Protein AF-A0A918XHN4-F1 (afdb_monomer)

Structure (mmCIF, N/CA/C/O backbone):
data_AF-A0A918XHN4-F1
#
_entry.id   AF-A0A918XHN4-F1
#
loop_
_atom_site.group_PDB
_atom_site.id
_atom_site.type_symbol
_atom_site.label_atom_id
_atom_site.label_alt_id
_atom_site.label_comp_id
_atom_site.label_asym_id
_atom_site.label_entity_id
_atom_site.label_seq_id
_atom_site.pdbx_PDB_ins_code
_atom_site.Cartn_x
_atom_site.Cartn_y
_atom_site.Cartn_z
_atom_site.occupancy
_atom_site.B_iso_or_equiv
_atom_site.auth_seq_id
_atom_site.auth_comp_id
_atom_site.auth_asym_id
_atom_site.auth_atom_id
_atom_site.pdbx_PDB_model_num
ATOM 1 N N . MET A 1 1 ? -6.953 -4.573 -15.267 1.00 92.38 1 MET A N 1
ATOM 2 C CA . MET A 1 1 ? -7.911 -4.971 -14.208 1.00 92.38 1 MET A CA 1
ATOM 3 C C . MET A 1 1 ? -8.638 -3.731 -13.716 1.00 92.38 1 MET A C 1
ATOM 5 O O . MET A 1 1 ? -8.139 -2.637 -13.947 1.00 92.38 1 MET A O 1
ATOM 9 N N . HIS A 1 2 ? -9.803 -3.869 -13.094 1.00 93.25 2 HIS A N 1
ATOM 10 C CA . HIS A 1 2 ? -10.572 -2.726 -12.603 1.00 93.25 2 HIS A CA 1
ATOM 11 C C . HIS A 1 2 ? -11.414 -3.112 -11.390 1.00 93.25 2 HIS A C 1
ATOM 13 O O . HIS A 1 2 ? -11.600 -4.299 -11.128 1.00 93.25 2 HIS A O 1
ATOM 19 N N . GLY A 1 3 ? -11.932 -2.118 -10.676 1.00 91.62 3 GLY A N 1
ATOM 20 C CA . GLY A 1 3 ? -12.877 -2.337 -9.586 1.00 91.62 3 GLY A CA 1
ATOM 21 C C . GLY A 1 3 ? -12.981 -1.156 -8.634 1.00 91.62 3 GLY A C 1
ATOM 22 O O . GLY A 1 3 ? -12.176 -0.224 -8.675 1.00 91.62 3 GLY A O 1
ATOM 23 N N . TRP A 1 4 ? -13.993 -1.215 -7.776 1.00 91.62 4 TRP A N 1
ATOM 24 C CA . TRP A 1 4 ? -14.204 -0.245 -6.709 1.00 91.62 4 TRP A CA 1
ATOM 25 C C . TRP A 1 4 ? -13.273 -0.512 -5.516 1.00 91.62 4 TRP A C 1
ATOM 27 O O . TRP A 1 4 ? -13.024 -1.669 -5.175 1.00 91.62 4 TRP A O 1
ATOM 37 N N . ARG A 1 5 ? -12.769 0.552 -4.880 1.00 89.25 5 ARG A N 1
ATOM 38 C CA . ARG A 1 5 ? -12.047 0.516 -3.598 1.00 89.25 5 ARG A CA 1
ATOM 39 C C . ARG A 1 5 ? -12.548 1.632 -2.700 1.00 89.25 5 ARG A C 1
ATOM 41 O O . ARG A 1 5 ? -12.676 2.764 -3.156 1.00 89.25 5 ARG A O 1
ATOM 48 N N . ASP A 1 6 ? -12.728 1.335 -1.421 1.00 86.50 6 ASP A N 1
ATOM 49 C CA . ASP A 1 6 ? -13.222 2.297 -0.427 1.00 86.50 6 ASP A CA 1
ATOM 50 C C . ASP A 1 6 ? -12.133 3.247 0.098 1.00 86.50 6 ASP A C 1
ATOM 52 O O . ASP A 1 6 ? -12.327 3.934 1.099 1.00 86.50 6 ASP A O 1
ATOM 56 N N . ASN A 1 7 ? -10.978 3.311 -0.578 1.00 87.31 7 ASN A N 1
ATOM 57 C CA . ASN A 1 7 ? -9.909 4.226 -0.206 1.00 87.31 7 ASN A CA 1
ATOM 58 C C . ASN A 1 7 ? -10.414 5.673 -0.271 1.00 87.31 7 ASN A C 1
ATOM 60 O O . ASN A 1 7 ? -10.935 6.110 -1.303 1.00 87.31 7 ASN A O 1
ATOM 64 N N . ARG A 1 8 ? -10.251 6.408 0.834 1.00 77.00 8 ARG A N 1
ATOM 65 C CA . ARG A 1 8 ? -10.858 7.731 1.000 1.00 77.00 8 ARG A CA 1
ATOM 66 C C . ARG A 1 8 ? -10.272 8.739 0.010 1.00 77.00 8 ARG A C 1
ATOM 68 O O . ARG A 1 8 ? -9.064 8.789 -0.210 1.00 77.00 8 ARG A O 1
ATOM 75 N N . CYS A 1 9 ? -11.121 9.584 -0.573 1.00 74.19 9 CYS A N 1
ATOM 76 C CA . CYS A 1 9 ? -10.665 10.715 -1.382 1.00 74.19 9 CYS A CA 1
ATOM 77 C C . CYS A 1 9 ? -10.015 11.790 -0.502 1.00 74.19 9 CYS A C 1
ATOM 79 O O . CYS A 1 9 ? -10.630 12.253 0.454 1.00 74.19 9 CYS A O 1
ATOM 81 N N . GLY A 1 10 ? -8.819 12.255 -0.880 1.00 68.88 10 GLY A N 1
ATOM 82 C CA . GLY A 1 10 ? -8.181 13.423 -0.258 1.00 68.88 10 GLY A CA 1
ATOM 83 C C . GLY A 1 10 ? -8.914 14.748 -0.525 1.00 68.88 10 GLY A C 1
ATOM 84 O O . GLY A 1 10 ? -8.565 15.779 0.040 1.00 68.88 10 GLY A O 1
ATOM 85 N N . ARG A 1 11 ? -9.947 14.749 -1.383 1.00 68.44 11 ARG A N 1
ATOM 86 C CA . ARG A 1 11 ? -10.824 15.908 -1.591 1.00 68.44 11 ARG A CA 1
ATOM 87 C C . ARG A 1 11 ? -11.943 15.914 -0.560 1.00 68.44 11 ARG A C 1
ATOM 89 O O . ARG A 1 11 ? -12.637 14.912 -0.397 1.00 68.44 11 ARG A O 1
ATOM 96 N N . SER A 1 12 ? -12.202 17.082 0.023 1.00 67.69 12 SER A N 1
ATOM 97 C CA . SER A 1 12 ? -13.380 17.303 0.860 1.00 67.69 12 SER A CA 1
ATOM 98 C C . SER A 1 12 ? -14.650 16.942 0.091 1.00 67.69 12 SER A C 1
ATOM 100 O O . SER A 1 12 ? -14.966 17.532 -0.948 1.00 67.69 12 SER A O 1
ATOM 102 N N . LEU A 1 13 ? -15.387 15.955 0.597 1.00 67.31 13 LEU A N 1
ATOM 103 C CA . LEU A 1 13 ? -16.694 15.614 0.055 1.00 67.31 13 LEU A CA 1
ATOM 104 C C . LEU A 1 1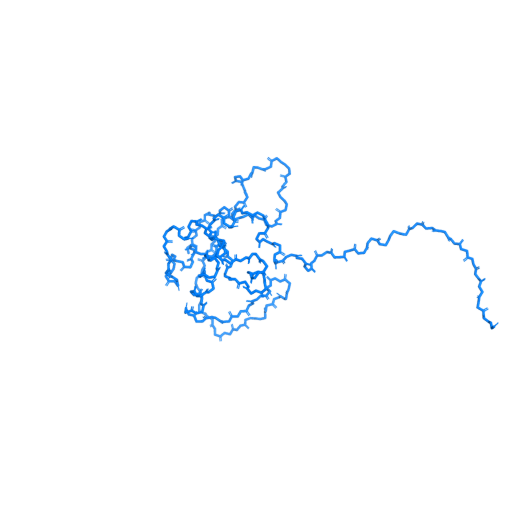3 ? -17.670 16.759 0.345 1.00 67.31 13 LEU A C 1
ATOM 106 O O . LEU A 1 13 ? -17.620 17.393 1.400 1.00 67.31 13 LEU A O 1
ATOM 110 N N . LYS A 1 14 ? -18.573 17.036 -0.602 1.00 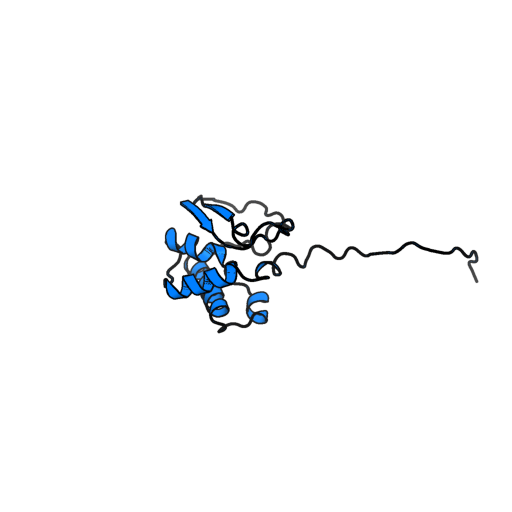67.31 14 LYS A N 1
ATOM 111 C CA . LYS A 1 14 ? -19.636 18.023 -0.375 1.00 67.31 14 LYS A CA 1
ATOM 112 C C . LYS A 1 14 ? -20.491 17.585 0.826 1.00 67.31 14 LYS A C 1
ATOM 114 O O . LYS A 1 14 ? -20.789 16.390 0.924 1.00 67.31 14 LYS A O 1
ATOM 119 N N . PRO A 1 15 ? -20.943 18.524 1.678 1.00 63.28 15 PRO A N 1
ATOM 120 C CA . PRO A 1 15 ? -21.863 18.213 2.766 1.00 63.28 15 PRO A CA 1
ATOM 121 C C . PRO A 1 15 ? -23.075 17.424 2.255 1.00 63.28 15 PRO A C 1
ATOM 123 O O . PRO A 1 15 ? -23.648 17.772 1.222 1.00 63.28 15 PRO A O 1
ATOM 126 N N . GLY A 1 16 ? -23.443 16.346 2.952 1.00 66.19 16 GLY A N 1
ATOM 127 C CA . GLY A 1 16 ? -24.576 15.489 2.584 1.00 66.19 16 GLY A CA 1
ATOM 128 C C . GLY A 1 16 ? -24.265 14.348 1.607 1.00 66.19 16 GLY A C 1
ATOM 129 O O . GLY A 1 16 ? -25.165 13.571 1.301 1.00 66.19 16 GLY A O 1
ATOM 130 N N . ARG A 1 17 ? -23.018 14.187 1.135 1.00 60.91 17 ARG A N 1
ATOM 131 C CA . ARG A 1 17 ? -22.588 12.920 0.518 1.00 60.91 17 ARG A CA 1
ATOM 132 C C . ARG A 1 17 ? -22.126 11.933 1.590 1.00 60.91 17 ARG A C 1
ATOM 134 O O . ARG A 1 17 ? -21.314 12.288 2.439 1.00 60.91 17 ARG A O 1
ATOM 141 N N . ALA A 1 18 ? -22.640 10.705 1.536 1.00 57.50 18 ALA A N 1
ATOM 142 C CA . ALA A 1 18 ? -22.299 9.642 2.477 1.00 57.50 18 ALA A CA 1
ATOM 143 C C . ALA A 1 18 ? -20.840 9.175 2.325 1.00 57.50 18 ALA A C 1
ATOM 145 O O . ALA A 1 18 ? -20.278 9.215 1.225 1.00 57.50 18 ALA A O 1
ATOM 146 N N . ALA A 1 19 ? -20.275 8.643 3.415 1.00 55.66 19 ALA A N 1
ATOM 147 C CA . ALA A 1 19 ? -18.992 7.931 3.424 1.00 55.66 19 ALA A CA 1
ATOM 148 C C . ALA A 1 19 ? -18.968 6.749 2.430 1.00 55.66 19 ALA A C 1
ATOM 150 O O . ALA A 1 19 ? -17.923 6.411 1.895 1.00 55.66 19 ALA A O 1
ATOM 151 N N . GLU A 1 20 ? -20.136 6.203 2.092 1.00 50.44 20 GLU A N 1
ATOM 152 C CA . GLU A 1 20 ? -20.348 5.173 1.063 1.00 50.44 20 GLU A CA 1
ATOM 153 C C . GLU A 1 20 ? -19.940 5.629 -0.355 1.00 50.44 20 GLU A C 1
ATOM 155 O O . GLU A 1 20 ? -19.718 4.813 -1.241 1.00 50.44 20 GLU A O 1
ATOM 160 N N . THR A 1 21 ? -19.803 6.943 -0.580 1.00 60.06 21 THR A N 1
ATOM 161 C CA . THR A 1 21 ? -19.279 7.522 -1.833 1.00 60.06 21 THR A CA 1
ATOM 162 C C . THR A 1 21 ? -17.814 7.956 -1.739 1.00 60.06 21 THR A C 1
ATOM 164 O O . THR A 1 21 ? -17.313 8.599 -2.659 1.00 60.06 21 THR A O 1
ATOM 167 N N . ALA A 1 22 ? -17.125 7.640 -0.637 1.00 72.25 22 ALA A N 1
ATOM 168 C CA . ALA A 1 22 ? -15.760 8.099 -0.376 1.00 72.25 22 ALA A CA 1
ATOM 169 C C . ALA A 1 22 ? -14.672 7.303 -1.116 1.00 72.25 22 ALA A C 1
ATOM 171 O O . ALA A 1 22 ? -13.513 7.714 -1.066 1.00 72.25 22 ALA A O 1
ATOM 172 N N . GLY A 1 23 ? -15.046 6.211 -1.790 1.00 81.69 23 GLY A N 1
ATOM 173 C CA . GLY A 1 23 ? -14.163 5.365 -2.590 1.00 81.69 23 GLY A CA 1
ATOM 174 C C . GLY A 1 23 ? -13.960 5.823 -4.037 1.00 81.69 23 GLY A C 1
ATOM 175 O O . GLY A 1 23 ? -14.429 6.878 -4.471 1.00 81.69 23 GLY A O 1
ATOM 176 N N . HIS A 1 24 ? -13.254 4.994 -4.806 1.00 86.44 24 HIS A N 1
ATOM 177 C CA . HIS A 1 24 ? -12.933 5.243 -6.208 1.00 86.44 24 HIS A CA 1
ATOM 178 C C . HIS A 1 24 ? -13.108 3.990 -7.061 1.00 86.44 24 HIS A C 1
ATOM 180 O O . HIS A 1 24 ? -12.790 2.873 -6.648 1.00 86.44 24 HIS A O 1
ATOM 186 N N . TRP A 1 25 ? -13.535 4.194 -8.307 1.00 90.50 25 TRP A N 1
ATOM 187 C CA . TRP A 1 25 ? -13.392 3.184 -9.347 1.00 90.50 25 TRP A CA 1
ATOM 188 C C . TRP A 1 25 ? -11.998 3.275 -9.965 1.00 90.50 25 TRP A C 1
ATOM 190 O O . TRP A 1 25 ? -11.631 4.302 -10.539 1.00 90.50 25 TRP A O 1
ATOM 200 N N . TRP A 1 26 ? -11.238 2.189 -9.890 1.00 92.06 26 TRP A N 1
ATOM 201 C CA . TRP A 1 26 ? -9.889 2.103 -10.432 1.00 92.06 26 TRP A CA 1
ATOM 202 C C . TRP A 1 26 ? -9.869 1.321 -11.740 1.00 92.06 26 TRP A C 1
ATOM 204 O O . TRP A 1 26 ? -10.502 0.274 -11.864 1.00 92.06 26 TRP A O 1
ATOM 214 N N . ASN A 1 27 ? -9.070 1.798 -12.694 1.00 94.25 27 ASN A N 1
ATOM 215 C CA . ASN A 1 27 ? -8.624 1.019 -13.845 1.00 94.25 27 ASN A CA 1
ATOM 216 C C . ASN A 1 27 ? -7.100 0.896 -13.767 1.00 94.25 27 ASN A C 1
ATOM 218 O O . ASN A 1 27 ? -6.391 1.896 -13.843 1.00 94.25 27 ASN A O 1
ATOM 222 N N . VAL A 1 28 ? -6.603 -0.327 -13.608 1.00 92.38 28 VAL A N 1
A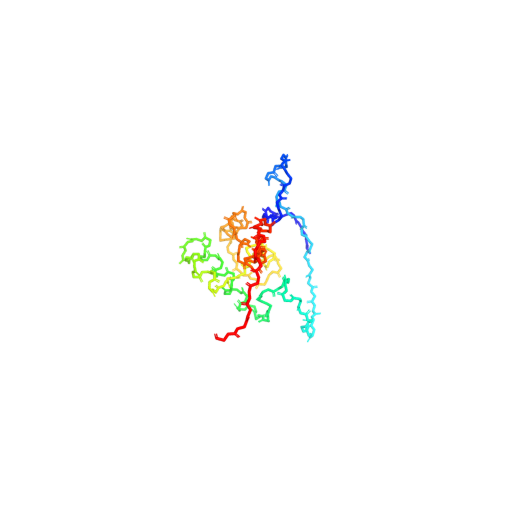TOM 223 C CA . VAL A 1 28 ? -5.179 -0.630 -13.446 1.00 92.38 28 VAL A CA 1
ATOM 224 C C . VAL A 1 28 ? -4.666 -1.338 -14.696 1.00 92.38 28 VAL A C 1
ATOM 226 O O . VAL A 1 28 ? -5.202 -2.371 -15.123 1.00 92.38 28 VAL A O 1
ATOM 229 N N . TYR A 1 29 ? -3.599 -0.782 -15.264 1.00 92.00 29 TYR A N 1
ATOM 230 C CA . TYR A 1 29 ? -2.963 -1.239 -16.494 1.00 92.00 29 TYR A CA 1
ATOM 231 C C . TYR A 1 29 ? -1.516 -1.639 -16.221 1.00 92.00 29 TYR A C 1
ATOM 233 O O . TYR A 1 29 ? -0.828 -1.006 -15.424 1.00 92.00 29 TYR A O 1
ATOM 241 N N . ARG A 1 30 ? -1.038 -2.671 -16.920 1.00 89.38 30 ARG A N 1
ATOM 242 C CA . ARG A 1 30 ? 0.377 -3.048 -16.931 1.00 89.38 30 ARG A CA 1
ATOM 243 C C . ARG A 1 30 ? 1.017 -2.511 -18.203 1.00 89.38 30 ARG A C 1
ATOM 245 O O . ARG A 1 30 ? 0.482 -2.713 -19.290 1.00 89.38 30 ARG A O 1
ATOM 252 N N . LYS A 1 31 ? 2.169 -1.861 -18.065 1.00 89.56 31 LYS A N 1
ATOM 253 C CA . LYS A 1 31 ? 2.950 -1.324 -19.180 1.00 89.56 31 LYS A CA 1
ATOM 254 C C . LYS A 1 31 ? 4.424 -1.658 -18.972 1.00 89.56 31 LYS A C 1
ATOM 256 O O . LYS A 1 31 ? 4.921 -1.554 -17.856 1.00 89.56 31 LYS A O 1
ATOM 261 N N . THR A 1 32 ? 5.108 -2.035 -20.044 1.00 89.19 32 THR A N 1
ATOM 262 C CA . THR A 1 32 ? 6.573 -2.114 -20.073 1.00 89.19 32 THR A CA 1
ATOM 263 C C . THR A 1 32 ? 7.106 -0.766 -20.542 1.00 89.19 32 THR A C 1
ATOM 265 O O . THR A 1 32 ? 6.621 -0.231 -21.540 1.00 89.19 32 THR A O 1
ATOM 268 N N . VAL A 1 33 ? 8.060 -0.195 -19.809 1.00 87.75 33 VAL A N 1
ATOM 269 C CA . VAL A 1 33 ? 8.698 1.084 -20.148 1.00 87.75 33 VAL A CA 1
ATOM 270 C C . VAL A 1 33 ? 10.211 0.939 -20.043 1.00 87.75 33 VAL A C 1
ATOM 272 O O . VAL A 1 33 ? 10.701 0.204 -19.191 1.00 87.75 33 VAL A O 1
ATOM 275 N N . GLU A 1 34 ? 10.934 1.630 -20.918 1.00 81.12 34 GLU A N 1
ATOM 276 C CA . GLU A 1 34 ? 12.401 1.561 -21.001 1.00 81.12 34 GLU A CA 1
ATOM 277 C C . GLU A 1 34 ? 13.092 2.728 -20.274 1.00 81.12 34 GLU A C 1
ATOM 279 O O . GLU A 1 34 ? 14.294 2.685 -20.033 1.00 81.12 34 GLU A O 1
ATOM 284 N N . TRP A 1 35 ? 12.342 3.771 -19.895 1.00 74.25 35 TRP A N 1
ATOM 285 C CA . TRP A 1 35 ? 12.878 4.996 -19.299 1.00 74.25 35 TRP A CA 1
ATOM 286 C C . TRP A 1 35 ? 11.884 5.644 -18.323 1.00 74.25 35 TRP A C 1
ATOM 288 O O . TRP A 1 35 ? 10.670 5.471 -18.462 1.00 74.25 35 TRP A O 1
ATOM 298 N N . TYR A 1 36 ? 12.400 6.394 -17.341 1.00 67.00 36 TYR A N 1
ATOM 299 C CA . TYR A 1 36 ? 11.585 7.179 -16.409 1.00 67.00 36 TYR A CA 1
ATOM 300 C C . TYR A 1 36 ? 11.183 8.492 -17.068 1.00 67.00 36 TYR A C 1
ATOM 302 O O . TYR A 1 36 ? 12.045 9.325 -17.310 1.00 67.00 36 TYR A O 1
ATOM 310 N N . GLY A 1 37 ? 9.890 8.699 -17.322 1.00 65.62 37 GLY A N 1
ATOM 311 C CA . GLY A 1 37 ? 9.380 10.039 -17.624 1.00 65.62 37 GLY A CA 1
ATOM 312 C C . GLY A 1 37 ? 9.799 11.051 -16.552 1.00 65.62 37 GLY A C 1
ATOM 313 O O . GLY A 1 37 ? 10.011 10.674 -15.400 1.00 65.62 37 GLY A O 1
ATOM 314 N N . GLN A 1 38 ? 9.888 12.337 -16.899 1.00 71.62 38 GLN A N 1
ATOM 315 C CA . GLN A 1 38 ? 9.937 13.386 -15.877 1.00 71.62 38 GLN A CA 1
ATOM 316 C C . GLN A 1 38 ? 8.668 13.293 -15.019 1.00 71.62 38 GLN A C 1
ATOM 318 O O . GLN A 1 38 ? 7.560 13.300 -15.555 1.00 71.62 38 GLN A O 1
ATOM 323 N N . THR A 1 39 ? 8.827 13.170 -13.703 1.00 74.94 39 THR A N 1
ATOM 324 C CA . THR A 1 39 ? 7.718 13.286 -12.751 1.00 74.94 39 THR A CA 1
ATOM 325 C C . THR A 1 39 ? 7.510 14.752 -12.409 1.00 74.94 39 THR A C 1
ATOM 327 O O . THR A 1 39 ? 8.486 15.463 -12.174 1.00 74.94 39 THR A O 1
ATOM 330 N N . ALA A 1 40 ? 6.259 15.205 -12.347 1.00 74.88 40 ALA A N 1
ATOM 331 C CA . ALA A 1 40 ? 5.954 16.487 -11.730 1.00 74.88 40 ALA A CA 1
ATOM 332 C C . ALA A 1 40 ? 6.214 16.372 -10.219 1.00 74.88 40 ALA A C 1
ATOM 334 O O . ALA A 1 40 ? 5.679 15.477 -9.560 1.00 74.88 40 ALA A O 1
ATOM 335 N N . GLU A 1 41 ? 7.073 17.242 -9.682 1.00 69.00 41 GLU A N 1
ATOM 336 C CA . GLU A 1 41 ? 7.499 17.213 -8.27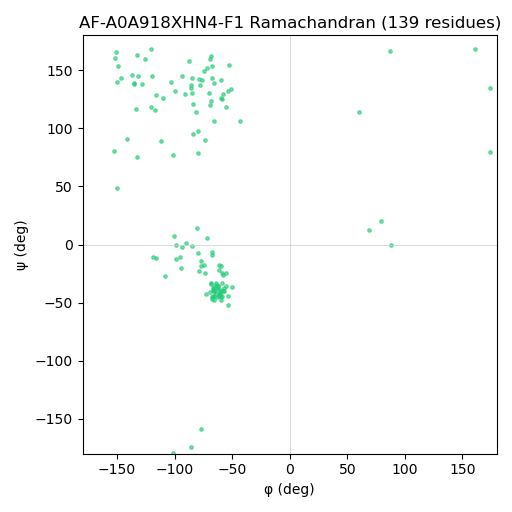0 1.00 69.00 41 GLU A CA 1
ATOM 337 C C . GLU A 1 41 ? 6.323 17.339 -7.298 1.00 69.00 41 GLU A C 1
ATOM 339 O O . GLU A 1 41 ? 6.390 16.879 -6.161 1.00 69.00 41 GLU A O 1
ATOM 344 N N . ASP A 1 42 ? 5.226 17.941 -7.749 1.00 72.00 42 ASP A N 1
ATOM 345 C CA . ASP A 1 42 ? 4.045 18.175 -6.943 1.00 72.00 42 ASP A CA 1
ATOM 346 C C . ASP A 1 42 ? 2.969 17.088 -7.056 1.00 72.00 42 ASP A C 1
ATOM 348 O O . ASP A 1 42 ? 1.958 17.156 -6.353 1.00 72.00 42 ASP A O 1
ATOM 352 N N . GLU A 1 43 ? 3.202 16.085 -7.902 1.00 68.38 43 GLU A N 1
ATOM 353 C CA . GLU A 1 43 ? 2.343 14.911 -8.055 1.00 68.38 43 GLU A CA 1
ATOM 354 C C . GLU A 1 43 ? 2.983 13.641 -7.481 1.00 68.38 43 GLU A C 1
ATOM 356 O O . GLU A 1 43 ? 2.267 12.728 -7.067 1.00 68.38 43 GLU A O 1
ATOM 361 N N . VAL A 1 44 ? 4.320 13.556 -7.439 1.00 73.38 44 VAL A N 1
ATOM 362 C CA . VAL A 1 44 ? 5.030 12.338 -7.023 1.00 73.38 44 VAL A CA 1
ATOM 363 C C . VAL A 1 44 ? 6.140 12.652 -6.025 1.00 73.38 44 VAL A C 1
ATOM 365 O O . VAL A 1 44 ? 7.136 13.281 -6.362 1.00 73.38 44 VAL A O 1
ATOM 368 N N . THR A 1 45 ? 6.018 12.130 -4.805 1.00 73.94 45 THR A N 1
ATOM 369 C CA . THR A 1 45 ? 6.969 12.395 -3.710 1.00 73.94 45 THR A CA 1
ATOM 370 C C . THR A 1 45 ? 8.080 11.351 -3.568 1.00 73.94 45 THR A C 1
ATOM 372 O O . THR A 1 45 ? 9.103 11.633 -2.952 1.00 73.94 45 THR A O 1
ATOM 375 N N . ASN A 1 46 ? 7.916 10.132 -4.101 1.00 80.56 46 ASN A N 1
ATOM 376 C CA . ASN A 1 46 ? 8.883 9.044 -3.892 1.00 80.56 46 ASN A CA 1
ATOM 377 C C . ASN A 1 46 ? 8.955 8.051 -5.068 1.00 80.56 46 ASN A C 1
ATOM 379 O O . ASN A 1 46 ? 8.866 6.829 -4.901 1.00 80.56 46 ASN A O 1
ATOM 383 N N . ALA A 1 47 ? 9.080 8.593 -6.279 1.00 83.62 47 ALA A N 1
ATOM 384 C CA . ALA A 1 47 ? 9.214 7.819 -7.507 1.00 83.62 47 ALA A CA 1
ATOM 385 C C . ALA A 1 47 ? 10.572 7.098 -7.551 1.00 83.62 47 ALA A C 1
ATOM 387 O O . ALA A 1 47 ? 11.626 7.733 -7.528 1.00 83.62 47 ALA A O 1
ATOM 388 N N . ARG A 1 48 ? 10.564 5.764 -7.629 1.00 86.56 48 ARG A N 1
ATOM 389 C CA . ARG A 1 48 ? 11.785 4.960 -7.777 1.00 86.56 48 ARG A CA 1
ATOM 390 C C . ARG A 1 48 ? 11.521 3.646 -8.496 1.00 86.56 48 ARG A C 1
ATOM 392 O O . ARG A 1 48 ? 10.390 3.166 -8.543 1.00 86.56 48 ARG A O 1
ATOM 399 N N . TRP A 1 49 ? 12.580 3.049 -9.032 1.00 88.31 49 TRP A N 1
ATOM 400 C CA . TRP A 1 49 ? 12.552 1.660 -9.477 1.00 88.31 49 TRP A CA 1
ATOM 401 C C . TRP A 1 49 ? 12.658 0.722 -8.278 1.00 88.31 49 TRP A C 1
ATOM 403 O O . TRP A 1 49 ? 13.473 0.940 -7.383 1.00 88.31 49 TRP A O 1
ATOM 413 N N . CYS A 1 50 ? 11.855 -0.339 -8.284 1.00 91.44 50 CYS A N 1
ATOM 414 C CA . CYS A 1 50 ? 11.924 -1.401 -7.290 1.00 91.44 50 CYS A CA 1
ATOM 415 C C . CYS A 1 50 ? 12.013 -2.755 -7.986 1.00 91.44 50 CYS A C 1
ATOM 417 O O . CYS A 1 50 ? 11.297 -3.025 -8.953 1.00 91.44 50 CYS A O 1
ATOM 419 N N . THR A 1 51 ? 12.868 -3.627 -7.464 1.00 93.62 51 THR A N 1
ATOM 420 C CA . THR A 1 51 ? 12.783 -5.057 -7.756 1.00 93.62 51 THR A CA 1
ATOM 421 C C . THR A 1 51 ? 11.518 -5.641 -7.113 1.00 93.62 51 THR A C 1
ATOM 423 O O . THR A 1 51 ? 10.967 -5.044 -6.183 1.00 93.62 51 THR A O 1
ATOM 426 N N . PRO A 1 52 ? 11.057 -6.830 -7.539 1.00 93.94 52 PRO A N 1
ATOM 427 C CA . PRO A 1 52 ? 9.941 -7.501 -6.873 1.00 93.94 52 PRO A CA 1
ATOM 428 C C . PRO A 1 52 ? 10.162 -7.718 -5.367 1.00 93.94 52 PRO A C 1
ATOM 430 O O . PRO A 1 52 ? 9.225 -7.579 -4.592 1.00 93.94 52 PRO A O 1
ATOM 433 N N . ALA A 1 53 ? 11.400 -7.997 -4.942 1.00 96.19 53 ALA A N 1
ATOM 434 C CA . ALA A 1 53 ? 11.735 -8.158 -3.526 1.00 96.19 53 ALA A CA 1
ATOM 435 C C . ALA A 1 53 ? 11.610 -6.835 -2.754 1.00 96.19 53 ALA A C 1
ATOM 437 O O . ALA A 1 53 ? 10.969 -6.792 -1.712 1.00 96.19 53 ALA A O 1
ATOM 438 N N . GLN A 1 54 ? 12.124 -5.735 -3.310 1.00 96.38 54 GLN A N 1
ATOM 439 C CA . GLN A 1 54 ? 11.965 -4.408 -2.703 1.00 96.38 54 GLN A CA 1
ATOM 440 C C . GLN A 1 54 ? 10.493 -3.986 -2.638 1.00 96.38 54 GLN A C 1
ATOM 442 O O . GLN A 1 54 ? 10.062 -3.370 -1.670 1.00 96.38 54 GLN A O 1
ATOM 447 N N . LEU A 1 55 ? 9.700 -4.324 -3.658 1.00 96.25 55 LEU A N 1
ATOM 448 C CA . LEU A 1 55 ? 8.265 -4.059 -3.643 1.00 96.25 55 LEU A CA 1
ATOM 449 C C . LEU A 1 55 ? 7.555 -4.853 -2.536 1.00 96.25 55 LEU A C 1
ATOM 451 O O . LEU A 1 55 ? 6.708 -4.297 -1.840 1.00 96.25 55 LEU A O 1
ATOM 455 N N . GLN A 1 56 ? 7.924 -6.122 -2.355 1.00 97.81 56 GLN A N 1
ATOM 456 C CA . GLN A 1 56 ? 7.429 -6.964 -1.269 1.00 97.81 56 GLN A CA 1
ATOM 457 C C . GLN A 1 56 ? 7.768 -6.362 0.107 1.00 97.81 56 GLN A C 1
ATOM 459 O O . GLN A 1 56 ? 6.865 -6.201 0.923 1.00 97.81 56 GLN A O 1
ATOM 464 N N . GLU A 1 57 ? 9.017 -5.942 0.336 1.00 97.62 57 GLU A N 1
ATOM 465 C CA . GLU A 1 57 ? 9.456 -5.304 1.592 1.00 97.62 57 GLU A CA 1
ATOM 466 C C . GLU A 1 57 ? 8.644 -4.040 1.921 1.00 97.62 57 GLU A C 1
ATOM 468 O O . GLU A 1 57 ? 8.268 -3.799 3.070 1.00 97.62 57 GLU A O 1
ATOM 473 N N . LEU A 1 58 ? 8.327 -3.224 0.912 1.00 97.00 58 LEU A N 1
ATOM 474 C CA . LEU A 1 58 ? 7.525 -2.019 1.120 1.00 97.00 58 LEU A CA 1
ATOM 475 C C . LEU A 1 58 ? 6.076 -2.332 1.492 1.00 97.00 58 LEU A C 1
ATOM 477 O O . LEU A 1 58 ? 5.472 -1.578 2.254 1.00 97.00 58 LEU A O 1
ATOM 481 N N . VAL A 1 59 ? 5.515 -3.424 0.972 1.00 97.06 59 VAL A N 1
ATOM 482 C CA . VAL A 1 59 ? 4.178 -3.880 1.365 1.00 97.06 59 VAL A CA 1
ATOM 483 C C . VAL A 1 59 ? 4.198 -4.478 2.767 1.00 97.06 59 VAL A C 1
ATOM 485 O O . VAL A 1 59 ? 3.323 -4.159 3.566 1.00 97.06 59 VAL A O 1
ATOM 488 N N . GLU A 1 60 ? 5.209 -5.278 3.105 1.00 97.94 60 GLU A N 1
ATOM 489 C CA . GLU A 1 60 ? 5.403 -5.818 4.459 1.00 97.94 60 GLU A CA 1
ATOM 490 C C . GLU A 1 60 ? 5.500 -4.709 5.501 1.00 97.94 60 GLU A C 1
ATOM 492 O O . GLU A 1 60 ? 4.904 -4.797 6.572 1.00 97.94 60 GLU A O 1
ATOM 497 N N . ARG A 1 61 ? 6.149 -3.602 5.150 1.00 97.69 61 ARG A N 1
ATOM 498 C CA . ARG A 1 61 ? 6.212 -2.429 6.012 1.00 97.69 61 ARG A CA 1
ATOM 499 C C . ARG A 1 61 ? 4.852 -1.757 6.232 1.00 97.69 61 ARG A C 1
ATOM 501 O O . ARG A 1 61 ? 4.559 -1.334 7.349 1.00 97.69 61 ARG A O 1
ATOM 508 N N . THR A 1 62 ? 4.019 -1.665 5.197 1.00 96.88 62 THR A N 1
ATOM 509 C CA . THR A 1 62 ? 2.632 -1.180 5.324 1.00 96.88 62 THR A CA 1
ATOM 510 C C . THR A 1 62 ? 1.788 -2.138 6.162 1.00 96.88 62 THR A C 1
ATOM 512 O O . THR A 1 62 ? 0.978 -1.699 6.974 1.00 96.88 62 THR A O 1
ATOM 515 N N . ILE A 1 63 ? 2.020 -3.446 6.039 1.00 97.56 63 ILE A N 1
ATOM 516 C CA . ILE A 1 63 ? 1.395 -4.466 6.889 1.00 97.56 63 ILE A CA 1
ATOM 517 C C . ILE A 1 63 ? 1.824 -4.270 8.353 1.00 97.56 63 ILE A C 1
ATOM 519 O O . ILE A 1 63 ? 0.981 -4.271 9.246 1.00 97.56 63 ILE A O 1
ATOM 523 N N . ASP A 1 64 ? 3.109 -4.044 8.627 1.00 97.94 64 ASP A N 1
ATOM 524 C CA . ASP A 1 64 ? 3.594 -3.786 9.987 1.00 97.94 64 ASP A CA 1
ATOM 525 C C . ASP A 1 64 ? 2.955 -2.548 10.618 1.00 97.94 64 ASP A C 1
ATOM 527 O O . ASP A 1 64 ? 2.615 -2.575 11.802 1.00 97.94 64 ASP A O 1
ATOM 531 N N . GLN A 1 65 ? 2.744 -1.483 9.844 1.00 96.38 65 GLN A N 1
ATOM 532 C CA . GLN A 1 65 ? 1.985 -0.323 10.308 1.00 96.38 65 GLN A CA 1
ATOM 533 C C . GLN A 1 65 ? 0.513 -0.681 10.561 1.00 96.38 65 GLN A C 1
ATOM 535 O O . GLN A 1 65 ? -0.021 -0.319 11.607 1.00 96.38 65 GLN A O 1
ATOM 540 N N . ALA A 1 66 ? -0.128 -1.438 9.663 1.00 95.69 66 ALA A N 1
ATOM 541 C CA . ALA A 1 66 ? -1.531 -1.852 9.795 1.00 95.69 66 ALA A CA 1
ATOM 542 C C . ALA A 1 66 ? -1.794 -2.655 11.073 1.00 95.69 66 ALA A C 1
ATOM 544 O O . ALA A 1 66 ? -2.857 -2.554 11.680 1.00 95.69 66 ALA A O 1
ATOM 545 N N . HIS A 1 67 ? -0.802 -3.431 11.501 1.00 96.12 67 HIS A N 1
ATOM 546 C CA . HIS A 1 67 ? -0.844 -4.204 12.740 1.00 96.12 67 HIS A CA 1
ATOM 547 C C . HIS A 1 67 ? -0.312 -3.447 13.964 1.00 96.12 67 HIS A C 1
ATOM 549 O O . HIS A 1 67 ? -0.219 -4.026 15.044 1.00 96.12 67 HIS A O 1
ATOM 555 N N . GLY A 1 68 ? 0.098 -2.184 13.817 1.00 95.12 68 GLY A N 1
ATOM 556 C CA . GLY A 1 68 ? 0.686 -1.389 14.898 1.00 95.12 68 GLY A CA 1
ATOM 557 C C . GLY A 1 68 ? 2.074 -1.859 15.356 1.00 95.12 68 GLY A C 1
ATOM 558 O O . GLY A 1 68 ? 2.561 -1.415 16.395 1.00 95.12 68 GLY A O 1
ATOM 559 N N . ARG A 1 69 ? 2.736 -2.743 14.596 1.00 97.50 69 ARG A N 1
ATOM 560 C CA . ARG A 1 69 ? 4.126 -3.178 14.841 1.00 97.50 69 ARG A CA 1
ATOM 561 C C . ARG A 1 69 ? 5.135 -2.092 14.480 1.00 97.50 69 ARG A C 1
ATOM 563 O O . ARG A 1 69 ? 6.240 -2.059 15.023 1.00 97.50 69 ARG A O 1
ATOM 570 N N . LEU A 1 70 ? 4.744 -1.190 13.587 1.00 95.94 70 LEU A N 1
ATOM 571 C CA . LEU A 1 70 ? 5.492 0.000 13.224 1.00 95.94 70 LEU A CA 1
ATOM 572 C C . LEU A 1 70 ? 4.694 1.243 13.617 1.00 95.94 70 LEU A C 1
ATOM 574 O O . LEU A 1 70 ? 3.521 1.370 13.281 1.00 95.94 70 LEU A O 1
ATOM 578 N N . THR A 1 71 ? 5.333 2.163 14.339 1.00 92.12 71 THR A N 1
ATOM 579 C CA . THR A 1 71 ? 4.680 3.408 14.751 1.00 92.12 71 THR A CA 1
ATOM 580 C C . THR A 1 71 ? 4.489 4.344 13.566 1.00 92.12 71 THR A C 1
ATOM 582 O O . THR A 1 71 ? 5.317 4.373 12.655 1.00 92.12 71 THR A O 1
ATOM 585 N N . GLU A 1 72 ? 3.460 5.187 13.639 1.00 89.62 72 GLU A N 1
ATOM 586 C CA . GLU A 1 72 ? 3.156 6.176 12.601 1.00 89.62 72 GLU A CA 1
ATOM 587 C C . GLU A 1 72 ? 4.358 7.068 12.271 1.00 89.62 72 GLU A C 1
ATOM 589 O O . GLU A 1 72 ? 4.700 7.239 11.109 1.00 89.62 72 GLU A O 1
ATOM 594 N N . ASN A 1 73 ? 5.080 7.565 13.284 1.00 90.38 73 ASN A N 1
ATOM 595 C CA . ASN A 1 73 ? 6.255 8.407 13.041 1.00 90.38 73 ASN A CA 1
ATOM 596 C C . ASN A 1 73 ? 7.344 7.669 12.250 1.00 90.38 73 ASN A C 1
ATOM 598 O O . ASN A 1 73 ? 7.888 8.212 11.298 1.00 90.38 73 ASN A O 1
ATOM 602 N N . LYS A 1 74 ? 7.636 6.412 12.611 1.00 93.31 74 LYS A N 1
ATOM 603 C CA . LYS A 1 74 ? 8.636 5.612 11.893 1.00 93.31 74 LYS A CA 1
ATOM 604 C C . LYS A 1 74 ? 8.170 5.260 10.483 1.00 93.31 74 LYS A C 1
ATOM 606 O O . LYS A 1 74 ? 9.006 5.140 9.589 1.00 93.31 74 LYS A O 1
ATOM 611 N N . PHE A 1 75 ? 6.870 5.042 10.295 1.00 92.12 75 PHE A N 1
ATOM 612 C CA . PHE A 1 75 ? 6.303 4.820 8.973 1.00 92.12 75 PHE A CA 1
ATOM 613 C C . PHE A 1 75 ? 6.409 6.083 8.116 1.00 92.12 75 PHE A C 1
ATOM 615 O O . PHE A 1 75 ? 6.879 5.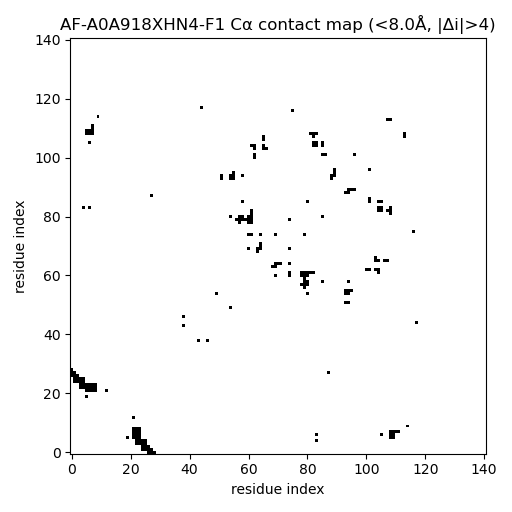998 6.994 1.00 92.12 75 PHE A O 1
ATOM 622 N N . ARG A 1 76 ? 6.093 7.261 8.654 1.00 89.62 76 ARG A N 1
ATOM 623 C CA . ARG A 1 76 ? 6.236 8.537 7.943 1.00 89.62 76 ARG A CA 1
ATOM 624 C C . ARG A 1 76 ? 7.676 8.835 7.519 1.00 89.62 76 ARG A C 1
ATOM 626 O O . ARG A 1 76 ? 7.885 9.260 6.389 1.00 89.62 76 ARG A O 1
ATOM 633 N N . ASP A 1 77 ? 8.656 8.584 8.388 1.00 90.56 77 ASP A N 1
ATOM 634 C CA . ASP A 1 77 ? 10.074 8.839 8.077 1.00 90.56 77 ASP A CA 1
ATOM 635 C C . ASP A 1 77 ? 10.574 7.963 6.915 1.00 90.56 77 ASP A C 1
ATOM 637 O O . ASP A 1 77 ? 11.404 8.380 6.110 1.00 90.56 77 ASP A O 1
ATOM 641 N N . HIS A 1 78 ? 10.049 6.741 6.811 1.00 91.06 78 HIS A N 1
ATOM 642 C CA . HIS A 1 78 ? 10.354 5.810 5.731 1.00 91.06 78 HIS A CA 1
ATOM 643 C C . HIS A 1 78 ? 9.072 5.070 5.344 1.00 91.06 78 HIS A C 1
ATOM 645 O O . HIS A 1 78 ? 8.784 4.040 5.953 1.00 91.06 78 HIS A O 1
ATOM 651 N N . PRO A 1 79 ? 8.274 5.563 4.387 1.00 91.75 79 PRO A N 1
ATOM 652 C CA . PRO A 1 79 ? 6.976 4.969 4.087 1.00 91.75 79 PRO A CA 1
ATOM 653 C C . PRO A 1 79 ? 7.099 3.650 3.322 1.00 91.75 79 PRO A C 1
ATOM 655 O O . PRO A 1 79 ? 8.030 3.433 2.539 1.00 91.75 79 PRO A O 1
ATOM 658 N N . GLY A 1 80 ? 6.130 2.766 3.559 1.00 94.44 80 GLY A N 1
ATOM 659 C CA . GLY A 1 80 ? 5.868 1.598 2.719 1.00 94.44 80 GLY A CA 1
ATOM 660 C C . GLY A 1 80 ? 5.137 1.966 1.422 1.00 94.44 80 GLY A C 1
ATOM 661 O O . GLY A 1 80 ? 5.164 3.111 0.969 1.00 94.44 80 GLY A O 1
ATOM 662 N N . ILE A 1 81 ? 4.469 0.984 0.815 1.00 93.25 81 ILE A N 1
ATOM 663 C CA . ILE A 1 81 ? 3.544 1.224 -0.303 1.00 93.25 81 ILE A CA 1
ATOM 664 C C . ILE A 1 81 ? 2.226 1.797 0.229 1.00 93.25 81 ILE A C 1
ATOM 666 O O . ILE A 1 81 ? 1.730 1.362 1.269 1.00 93.25 81 ILE A O 1
ATOM 670 N N . GLU A 1 82 ? 1.632 2.745 -0.496 1.00 91.00 82 GLU A N 1
ATOM 671 C CA . GLU A 1 82 ? 0.313 3.275 -0.146 1.00 91.00 82 GLU A CA 1
ATOM 672 C C . GLU A 1 82 ? -0.739 2.138 -0.100 1.00 91.00 82 GLU A C 1
ATOM 674 O O . GLU A 1 82 ? -0.837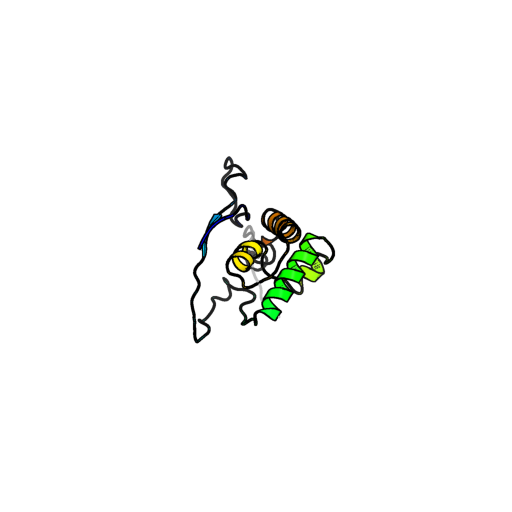 1.361 -1.058 1.00 91.00 82 GLU A O 1
ATOM 679 N N . PRO A 1 83 ? -1.536 2.022 0.982 1.00 93.50 83 PRO A N 1
ATOM 680 C CA . PRO A 1 83 ? -2.406 0.880 1.257 1.00 93.50 83 PRO A CA 1
ATOM 681 C C . PRO A 1 83 ? -3.320 0.439 0.111 1.00 93.50 83 PRO A C 1
ATOM 683 O O . PRO A 1 83 ? -3.506 -0.760 -0.101 1.00 93.50 83 PRO A O 1
ATOM 686 N N . VAL A 1 84 ? -3.845 1.383 -0.681 1.00 92.50 84 VAL A N 1
ATOM 687 C CA . VAL A 1 84 ? -4.744 1.083 -1.811 1.00 92.50 84 VAL A CA 1
ATOM 688 C C . VAL A 1 84 ? -4.114 0.146 -2.852 1.00 92.50 84 VAL A C 1
ATOM 690 O O . VAL A 1 84 ? -4.830 -0.595 -3.526 1.00 92.50 84 VAL A O 1
ATOM 693 N N . TRP A 1 85 ? -2.784 0.120 -2.974 1.00 94.75 85 TRP A N 1
ATOM 694 C CA . TRP A 1 85 ? -2.088 -0.736 -3.936 1.00 94.75 85 TRP A CA 1
ATOM 695 C C . TRP A 1 85 ? -2.000 -2.204 -3.522 1.00 94.75 85 TRP A C 1
ATOM 697 O O . TRP A 1 85 ? -1.787 -3.046 -4.394 1.00 94.75 85 TRP A O 1
ATOM 707 N N . GLY A 1 86 ? -2.186 -2.537 -2.240 1.00 95.12 86 GLY A N 1
ATOM 708 C CA . GLY A 1 86 ? -1.959 -3.891 -1.721 1.00 95.12 86 GLY A CA 1
ATOM 709 C C . GLY A 1 86 ? -2.723 -4.967 -2.498 1.00 95.12 86 GLY A C 1
ATOM 710 O O . GLY A 1 86 ? -2.128 -5.922 -3.001 1.00 95.12 86 GLY A O 1
ATOM 711 N N . GLN A 1 87 ? -4.034 -4.786 -2.678 1.00 94.88 87 GLN A N 1
ATOM 712 C CA . GLN A 1 87 ? -4.857 -5.785 -3.365 1.00 94.88 87 GLN A CA 1
ATOM 713 C C . GLN A 1 87 ? -4.524 -5.854 -4.856 1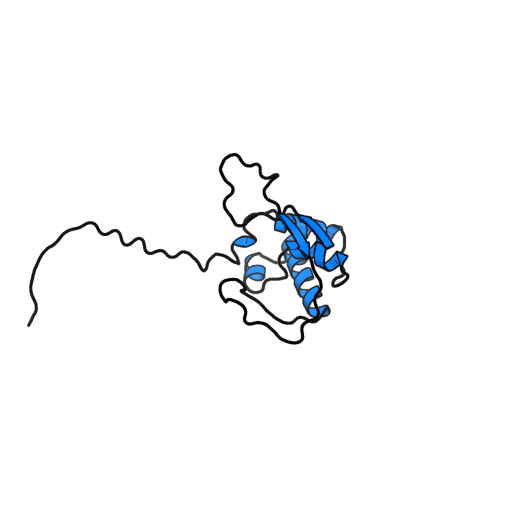.00 94.88 87 GLN A C 1
ATOM 715 O O . GLN A 1 87 ? -4.385 -6.948 -5.400 1.00 94.88 87 GLN A O 1
ATOM 720 N N . TRP A 1 88 ? -4.308 -4.704 -5.504 1.00 95.88 88 TRP A N 1
ATOM 721 C CA . TRP A 1 88 ? -3.941 -4.657 -6.919 1.00 95.88 88 TRP A CA 1
ATOM 722 C C . TRP A 1 88 ? -2.636 -5.404 -7.193 1.00 95.88 88 TRP A C 1
ATOM 724 O O . TRP A 1 88 ? -2.576 -6.201 -8.126 1.00 95.88 88 TRP A O 1
ATOM 734 N N . LEU A 1 89 ? -1.612 -5.188 -6.364 1.00 95.69 89 LEU A N 1
ATOM 735 C CA . LEU A 1 89 ? -0.306 -5.835 -6.495 1.00 95.69 89 LEU A CA 1
ATOM 736 C C . LEU A 1 89 ? -0.374 -7.345 -6.247 1.00 95.69 89 LEU A C 1
ATOM 738 O O . LEU A 1 89 ? 0.317 -8.106 -6.932 1.00 95.69 89 LEU A O 1
ATOM 742 N N . ARG A 1 90 ? -1.208 -7.789 -5.297 1.00 95.56 90 ARG A N 1
ATOM 743 C CA . ARG A 1 90 ? -1.440 -9.216 -5.039 1.00 95.56 90 ARG A CA 1
ATOM 744 C C 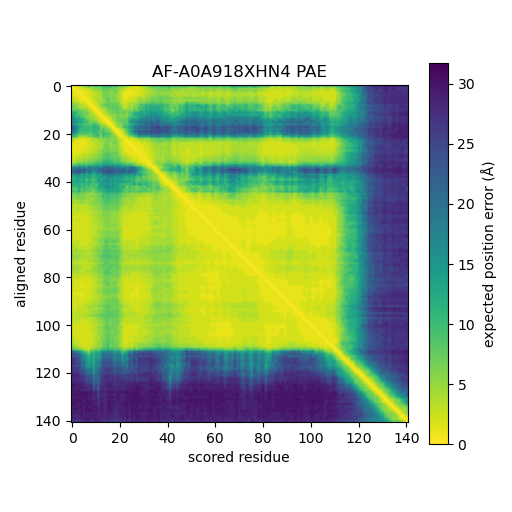. ARG A 1 90 ? -2.126 -9.885 -6.226 1.00 95.56 90 ARG A C 1
ATOM 746 O O . ARG A 1 90 ? -1.671 -10.935 -6.671 1.00 95.56 90 ARG A O 1
ATOM 753 N N . ASP A 1 91 ? -3.179 -9.272 -6.754 1.00 94.44 91 ASP A N 1
ATOM 754 C CA . ASP A 1 91 ? -3.987 -9.834 -7.843 1.00 94.44 91 ASP A CA 1
ATOM 755 C C . ASP A 1 91 ? -3.185 -10.036 -9.132 1.00 94.44 91 ASP A C 1
ATOM 757 O O . ASP A 1 91 ? -3.389 -11.013 -9.850 1.00 94.44 91 ASP A O 1
ATOM 761 N N . VAL A 1 92 ? -2.246 -9.134 -9.430 1.00 92.62 92 VAL A N 1
ATOM 762 C CA . VAL A 1 92 ? -1.349 -9.270 -10.592 1.00 92.62 92 VAL A CA 1
ATOM 763 C C . VAL A 1 92 ? -0.109 -10.126 -10.310 1.00 92.62 92 VAL A C 1
ATOM 765 O O . VAL A 1 92 ? 0.705 -10.331 -11.211 1.00 92.62 92 VAL A O 1
ATOM 768 N N . GLY A 1 93 ? 0.049 -10.620 -9.078 1.00 93.56 93 GLY A N 1
ATOM 769 C CA . GLY A 1 93 ? 1.115 -11.537 -8.681 1.00 93.56 93 GLY A CA 1
ATOM 770 C C . GLY A 1 93 ? 2.481 -10.894 -8.427 1.00 93.56 93 GLY A C 1
ATOM 771 O O . GLY A 1 93 ? 3.485 -11.605 -8.461 1.00 93.56 93 GLY A O 1
ATOM 772 N N . TYR A 1 94 ? 2.552 -9.580 -8.181 1.00 94.06 94 TYR A N 1
ATOM 773 C CA . TYR A 1 94 ? 3.819 -8.911 -7.844 1.00 94.06 94 TYR A CA 1
ATOM 774 C C . TYR A 1 94 ? 4.249 -9.115 -6.391 1.00 94.06 94 TYR A C 1
ATOM 776 O O . TYR A 1 94 ? 5.436 -9.002 -6.096 1.00 94.06 94 TYR A O 1
ATOM 784 N N . ILE A 1 95 ? 3.303 -9.425 -5.506 1.00 96.31 95 ILE A N 1
ATOM 785 C CA . ILE A 1 95 ? 3.548 -9.661 -4.081 1.00 96.31 95 ILE A CA 1
ATOM 786 C C . ILE A 1 95 ? 2.843 -10.930 -3.607 1.00 96.31 95 ILE A C 1
ATOM 788 O O . ILE A 1 95 ? 1.914 -11.434 -4.246 1.00 96.31 95 ILE A O 1
ATOM 792 N N . ARG A 1 96 ? 3.263 -11.425 -2.445 1.00 96.44 96 ARG A N 1
ATOM 793 C CA . ARG A 1 96 ? 2.618 -12.517 -1.718 1.00 96.44 96 ARG A CA 1
ATOM 794 C C . ARG A 1 96 ? 2.211 -12.014 -0.341 1.00 96.44 96 ARG A C 1
ATOM 796 O O . ARG A 1 96 ? 3.055 -11.643 0.467 1.00 96.44 96 ARG A O 1
ATOM 803 N N . THR A 1 97 ? 0.911 -12.036 -0.078 1.00 96.19 97 THR A N 1
ATOM 804 C CA . THR A 1 97 ? 0.324 -11.536 1.169 1.00 96.19 97 THR A CA 1
ATOM 805 C C . THR A 1 97 ? -0.887 -12.386 1.529 1.00 96.19 97 THR A C 1
ATOM 807 O O . THR A 1 97 ? -1.619 -12.844 0.642 1.00 96.19 97 THR A O 1
ATOM 810 N N . SER A 1 98 ? -1.091 -12.626 2.825 1.00 97.44 98 SER A N 1
ATOM 811 C CA . SER A 1 98 ? -2.262 -13.350 3.314 1.00 97.44 98 SER A CA 1
ATOM 812 C C . SER A 1 98 ? -3.539 -12.515 3.137 1.00 97.44 98 SER A C 1
ATOM 814 O O . SER A 1 98 ? -3.491 -11.293 3.010 1.00 97.44 98 SER A O 1
ATOM 816 N N . ALA A 1 99 ? -4.707 -13.161 3.130 1.00 96.50 99 ALA A N 1
ATOM 817 C CA . ALA A 1 99 ? -5.973 -12.425 3.086 1.00 96.50 99 ALA A CA 1
ATOM 818 C C . ALA A 1 99 ? -6.183 -11.559 4.343 1.00 96.50 99 ALA A C 1
ATOM 820 O O . ALA A 1 99 ? -6.715 -10.460 4.234 1.00 96.50 99 ALA A O 1
ATOM 821 N N . ALA A 1 100 ? -5.728 -12.033 5.507 1.00 97.06 100 ALA A N 1
ATOM 822 C CA . ALA A 1 100 ? -5.854 -11.315 6.771 1.00 97.06 100 ALA A CA 1
ATOM 823 C C . ALA A 1 100 ? -4.995 -10.043 6.794 1.00 97.06 100 ALA A C 1
ATOM 825 O O . ALA A 1 100 ? -5.496 -8.973 7.120 1.00 97.06 100 ALA A O 1
ATOM 826 N N . ASP A 1 101 ? -3.729 -10.136 6.376 1.00 97.69 101 ASP A N 1
ATOM 827 C CA . ASP A 1 101 ? -2.851 -8.961 6.300 1.00 97.69 101 ASP A CA 1
ATOM 828 C C . ASP A 1 101 ? -3.381 -7.931 5.308 1.00 97.69 101 ASP A C 1
ATOM 830 O O . ASP A 1 101 ? -3.332 -6.729 5.559 1.00 97.69 101 ASP A O 1
ATOM 834 N N . LEU A 1 102 ? -3.929 -8.402 4.188 1.00 95.94 102 LEU A N 1
ATOM 835 C CA . LEU A 1 102 ? -4.494 -7.519 3.186 1.00 95.94 102 LEU A CA 1
ATOM 836 C C . LEU A 1 102 ? -5.734 -6.782 3.696 1.00 95.94 102 LEU A C 1
ATOM 838 O O . LEU A 1 102 ? -5.868 -5.591 3.445 1.00 95.94 102 LEU A O 1
ATOM 842 N N . GLN A 1 103 ? -6.588 -7.457 4.466 1.00 95.19 103 GLN A N 1
ATOM 843 C CA . GLN A 1 103 ? -7.728 -6.820 5.117 1.00 95.19 103 GLN A CA 1
ATOM 844 C C . GLN A 1 103 ? -7.280 -5.724 6.096 1.00 95.19 103 GLN A C 1
ATOM 846 O O . GLN A 1 103 ? -7.854 -4.638 6.100 1.00 95.19 103 GLN A O 1
ATOM 851 N N . SER A 1 104 ? -6.230 -5.966 6.889 1.00 95.12 104 SER A N 1
ATOM 852 C CA . SER A 1 104 ? -5.660 -4.944 7.779 1.00 95.12 104 SER A CA 1
ATOM 853 C C . SER A 1 104 ? -5.139 -3.730 7.002 1.00 95.12 104 SER A C 1
ATOM 855 O O . SER A 1 104 ? -5.369 -2.591 7.408 1.00 95.12 104 SER A O 1
ATOM 857 N N . VAL A 1 105 ? -4.481 -3.953 5.861 1.00 94.69 105 VAL A N 1
ATOM 858 C CA . VAL A 1 105 ? -4.023 -2.873 4.973 1.00 94.69 105 VAL A CA 1
ATOM 859 C C . VAL A 1 105 ? -5.204 -2.113 4.357 1.00 94.69 105 VAL A C 1
ATOM 861 O O . VAL A 1 105 ? -5.171 -0.888 4.293 1.00 94.69 105 VAL A O 1
ATOM 864 N N . GLU A 1 106 ? -6.278 -2.792 3.948 1.00 91.38 106 GLU A N 1
ATOM 865 C CA . GLU A 1 106 ? -7.474 -2.125 3.416 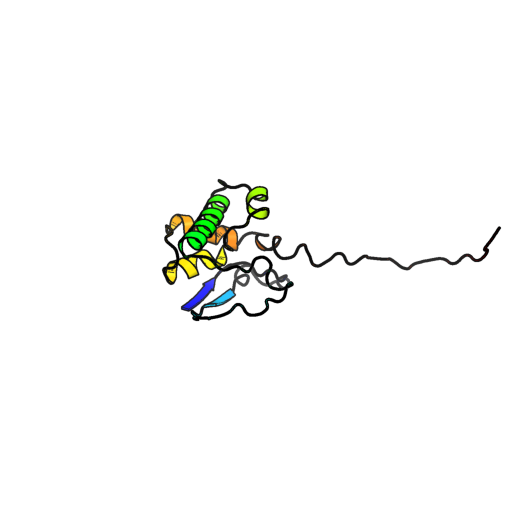1.00 91.38 106 GLU A CA 1
ATOM 866 C C . GLU A 1 106 ? -8.143 -1.220 4.459 1.00 91.38 106 GLU A C 1
ATOM 868 O O . GLU A 1 106 ? -8.578 -0.123 4.113 1.00 91.38 106 GLU A O 1
ATOM 873 N N . VAL A 1 107 ? -8.143 -1.603 5.741 1.00 91.19 107 VAL A N 1
ATOM 874 C CA . VAL A 1 107 ? -8.631 -0.726 6.819 1.00 91.19 107 VAL A CA 1
ATOM 875 C C . VAL A 1 107 ? -7.838 0.583 6.861 1.00 91.19 107 VAL A C 1
ATOM 877 O O . VAL A 1 107 ? -8.456 1.648 6.899 1.00 91.19 107 VAL A O 1
ATOM 880 N N . LEU A 1 108 ? -6.502 0.541 6.757 1.00 89.38 108 LEU A N 1
ATOM 881 C CA . LEU A 1 108 ? -5.679 1.761 6.714 1.00 89.38 108 LEU A CA 1
ATOM 882 C C . LEU A 1 108 ? -6.074 2.700 5.566 1.00 89.38 108 LEU A C 1
ATOM 884 O O . LEU A 1 108 ? -6.143 3.913 5.767 1.00 89.38 108 LEU A O 1
ATOM 888 N N . ALA A 1 109 ? -6.389 2.154 4.385 1.00 86.75 109 ALA A N 1
ATOM 889 C CA . ALA A 1 109 ? -6.820 2.944 3.226 1.00 86.75 109 ALA A CA 1
ATOM 890 C C . ALA A 1 109 ? -8.118 3.741 3.473 1.00 86.75 109 ALA A C 1
ATOM 892 O O . ALA A 1 109 ? -8.390 4.715 2.765 1.00 86.75 109 ALA A O 1
ATOM 893 N N . THR A 1 110 ? -8.930 3.331 4.452 1.00 85.06 110 THR A N 1
ATOM 894 C CA . THR A 1 110 ? -10.215 3.971 4.785 1.00 85.06 110 THR A CA 1
ATOM 895 C C . THR A 1 110 ? -10.120 4.996 5.927 1.00 85.06 110 THR A C 1
ATOM 897 O O . THR A 1 110 ? -11.065 5.758 6.146 1.00 85.06 110 THR A O 1
ATOM 900 N N . THR A 1 111 ? -8.989 5.061 6.642 1.00 75.75 111 THR A N 1
ATOM 901 C CA . THR A 1 111 ? -8.793 5.941 7.814 1.00 75.75 111 THR A CA 1
ATOM 902 C C . THR A 1 111 ? -8.160 7.299 7.464 1.00 75.75 111 THR A C 1
ATOM 904 O O . THR A 1 111 ? -7.303 7.385 6.583 1.00 75.75 111 THR A O 1
ATOM 907 N N . GLU A 1 112 ? -8.553 8.382 8.155 1.00 61.12 112 GLU A N 1
ATOM 908 C CA . GLU A 1 112 ? -7.857 9.681 8.048 1.00 61.12 112 GLU A CA 1
ATOM 909 C C . GLU A 1 112 ? -6.637 9.770 8.985 1.00 61.12 112 GLU A C 1
ATOM 911 O O . GLU A 1 112 ? -6.750 9.331 10.128 1.00 61.12 112 GLU A O 1
ATOM 916 N N . PRO A 1 113 ? -5.524 10.420 8.587 1.00 57.12 113 PRO A N 1
ATOM 917 C CA . PRO A 1 113 ? -5.129 10.808 7.246 1.00 57.12 113 PRO A CA 1
ATOM 918 C C . PRO A 1 113 ? -3.909 9.982 6.823 1.00 57.12 113 PRO A C 1
ATOM 920 O O . PRO A 1 113 ? -2.777 10.446 6.917 1.00 57.12 113 PRO A O 1
ATOM 923 N N . PHE A 1 114 ? -4.120 8.808 6.223 1.00 48.56 114 PHE A N 1
ATOM 924 C CA . PHE A 1 114 ? -3.038 8.210 5.424 1.00 48.56 114 PHE A CA 1
ATOM 925 C C . PHE A 1 114 ? -2.615 9.143 4.263 1.00 48.56 114 PHE A C 1
ATOM 927 O O . PHE A 1 114 ? -1.510 9.062 3.735 1.00 48.56 114 PHE A O 1
ATOM 934 N N . SER A 1 115 ? -3.488 10.102 3.922 1.00 47.53 115 SER A N 1
ATOM 935 C CA . SER A 1 115 ? -3.244 11.186 2.972 1.00 47.53 115 SER A CA 1
ATOM 936 C C . SER A 1 115 ? -2.392 12.352 3.508 1.00 47.53 115 SER A C 1
ATOM 938 O O . SER A 1 115 ? -1.934 13.134 2.677 1.00 47.53 115 SER A O 1
ATOM 940 N N . SER A 1 116 ? -2.141 12.523 4.821 1.00 41.34 116 SER A N 1
ATOM 941 C CA . SER A 1 116 ? -1.372 13.708 5.275 1.00 41.34 116 SER A CA 1
ATOM 942 C C . SER A 1 116 ? 0.121 13.606 4.969 1.00 41.34 116 SER A C 1
ATOM 944 O O . SER A 1 116 ? 0.793 14.627 4.880 1.00 41.34 116 SER A O 1
ATOM 946 N N . CYS A 1 117 ? 0.643 12.408 4.688 1.00 38.50 117 CYS A N 1
ATOM 947 C CA . CYS A 1 117 ? 2.011 12.274 4.181 1.00 38.50 117 CYS A CA 1
ATOM 948 C C . CYS A 1 117 ? 2.201 12.852 2.762 1.00 38.50 117 CYS A C 1
ATOM 950 O O . CYS A 1 117 ? 3.339 12.955 2.313 1.00 38.50 117 CYS A O 1
ATOM 952 N N . PHE A 1 118 ? 1.130 13.237 2.053 1.00 43.94 118 PHE A N 1
ATOM 953 C CA . PHE A 1 118 ? 1.206 13.717 0.666 1.00 43.94 118 PHE A CA 1
ATOM 954 C C . PHE A 1 118 ? 0.779 15.181 0.464 1.00 43.94 118 PHE A C 1
ATOM 956 O O . PHE A 1 118 ? 1.033 15.730 -0.605 1.00 43.94 118 PHE A O 1
ATOM 963 N N . SER A 1 119 ? 0.169 15.839 1.457 1.00 35.16 119 SER A N 1
ATOM 964 C CA . SER A 1 119 ? -0.410 17.187 1.296 1.00 35.16 119 SER A CA 1
ATOM 965 C C . SER A 1 119 ? 0.190 18.288 2.178 1.00 35.16 119 SER A C 1
ATOM 967 O O . SER A 1 119 ? -0.059 19.462 1.905 1.00 35.16 119 SER A O 1
ATOM 969 N N . ASP A 1 120 ? 1.026 17.967 3.170 1.00 34.12 120 ASP A N 1
ATOM 970 C CA . ASP A 1 120 ? 1.545 18.969 4.125 1.00 34.12 120 ASP A CA 1
ATOM 971 C C . ASP A 1 120 ? 2.593 19.944 3.532 1.00 34.12 120 ASP A C 1
ATOM 973 O O . ASP A 1 120 ? 3.121 20.798 4.237 1.00 34.12 120 ASP A O 1
ATOM 977 N N . LEU A 1 121 ? 2.861 19.888 2.221 1.00 36.88 121 LEU A N 1
ATOM 978 C CA . LEU A 1 121 ? 3.706 20.853 1.499 1.00 36.88 121 LEU A CA 1
ATOM 979 C C . LEU A 1 121 ? 2.928 21.943 0.746 1.00 36.88 121 LEU A C 1
ATOM 981 O O . LEU A 1 121 ? 3.539 22.810 0.123 1.00 36.88 121 LEU A O 1
ATOM 985 N N . LYS A 1 122 ? 1.590 21.938 0.780 1.00 34.69 122 LYS A N 1
ATOM 986 C CA . LYS A 1 122 ? 0.788 22.940 0.066 1.00 34.69 122 LYS A CA 1
ATOM 987 C C . LYS A 1 122 ? -0.304 23.528 0.954 1.00 34.69 122 LYS A C 1
ATOM 989 O O . LYS A 1 122 ? -1.459 23.180 0.761 1.00 34.69 122 LYS A O 1
ATOM 994 N N . TYR A 1 123 ? 0.056 24.412 1.892 1.00 29.83 123 TYR A N 1
ATOM 995 C CA . TYR A 1 123 ? -0.667 25.664 2.212 1.00 29.83 123 TYR A CA 1
ATOM 996 C C . TYR A 1 123 ? -0.053 26.368 3.448 1.00 29.83 123 TYR A C 1
ATOM 998 O O . TYR A 1 123 ? -0.604 26.331 4.541 1.00 29.83 123 TYR A O 1
ATOM 1006 N N . GLU A 1 124 ? 1.054 27.095 3.275 1.00 28.05 124 GLU A N 1
ATOM 1007 C CA . GLU A 1 124 ? 1.314 28.291 4.095 1.00 28.05 124 GLU A CA 1
ATOM 1008 C C . GLU A 1 124 ? 0.954 29.518 3.251 1.00 28.05 124 GLU A C 1
ATOM 1010 O O . GLU A 1 124 ? 1.807 30.202 2.689 1.00 28.05 124 GLU A O 1
ATOM 1015 N N . HIS A 1 125 ? -0.346 29.797 3.118 1.00 30.41 125 HIS A N 1
ATOM 1016 C CA . HIS A 1 125 ? -0.763 31.135 2.712 1.00 30.41 125 HIS A CA 1
ATOM 1017 C C . HIS A 1 125 ? -0.699 32.034 3.945 1.00 30.41 125 HIS A C 1
ATOM 1019 O O . HIS A 1 125 ? -1.607 32.056 4.776 1.00 30.41 125 HIS A O 1
ATOM 1025 N N . SER A 1 126 ? 0.413 32.766 4.035 1.00 32.22 126 SER A N 1
ATOM 1026 C CA . SER A 1 126 ? 0.565 33.961 4.857 1.00 32.22 126 SER A CA 1
ATOM 1027 C C . SER A 1 126 ? -0.688 34.829 4.721 1.00 32.22 126 SER A C 1
ATOM 1029 O O . SER A 1 126 ? -0.933 35.447 3.683 1.00 32.22 126 SER A O 1
ATOM 1031 N N . SER A 1 127 ? -1.515 34.832 5.764 1.00 33.62 127 SER A N 1
ATOM 1032 C CA . SER A 1 127 ? -2.587 35.808 5.922 1.00 33.62 127 SER A CA 1
ATOM 1033 C C . SER A 1 127 ? -1.945 37.087 6.446 1.00 33.62 127 SER A C 1
ATOM 1035 O O . SER A 1 127 ? -1.949 37.365 7.641 1.00 33.62 127 SER A O 1
ATOM 1037 N N . GLY A 1 128 ? -1.316 37.832 5.537 1.00 30.86 128 GLY A N 1
ATOM 1038 C CA . GLY A 1 128 ? -0.957 39.224 5.766 1.00 30.86 128 GLY A CA 1
ATOM 1039 C C . GLY A 1 128 ? -2.226 40.062 5.701 1.00 30.86 128 GLY A C 1
ATOM 1040 O O . GLY A 1 128 ? -2.624 40.501 4.624 1.00 30.86 128 GLY A O 1
ATOM 1041 N N . ASP A 1 129 ? -2.880 40.230 6.847 1.00 31.17 129 ASP A N 1
ATOM 1042 C CA . ASP A 1 129 ? -3.991 41.159 7.019 1.00 31.17 129 ASP A CA 1
ATOM 1043 C C . ASP A 1 129 ? -3.474 42.598 6.849 1.00 31.17 129 ASP A C 1
ATOM 1045 O O . ASP A 1 129 ? -2.735 43.135 7.677 1.00 31.17 129 ASP A O 1
ATOM 1049 N N . LEU A 1 130 ? -3.814 43.206 5.712 1.00 38.34 130 LEU A N 1
ATOM 1050 C CA . LEU A 1 130 ? -3.628 44.627 5.460 1.00 38.34 130 LEU A CA 1
ATOM 1051 C C . LEU A 1 130 ? -4.825 45.374 6.048 1.00 38.34 130 LEU A C 1
ATOM 1053 O O . LEU A 1 130 ? -5.840 45.542 5.374 1.00 38.34 130 LEU A O 1
ATOM 1057 N N . SER A 1 131 ? -4.688 45.877 7.277 1.00 33.16 131 SER A N 1
ATOM 1058 C CA . SER A 1 131 ? -5.568 46.919 7.827 1.00 33.16 131 SER A CA 1
ATOM 1059 C C . SER A 1 131 ? -4.883 47.795 8.893 1.00 33.16 131 SER A C 1
ATOM 1061 O O . SER A 1 131 ? -5.116 47.662 10.088 1.00 33.16 131 SER A O 1
ATOM 1063 N N . GLY A 1 132 ? -4.099 48.769 8.402 1.00 28.00 132 GLY A N 1
ATOM 1064 C CA . GLY A 1 132 ? -3.976 50.145 8.931 1.00 28.00 132 GLY A CA 1
ATOM 1065 C C . GLY A 1 132 ? -2.968 50.448 10.065 1.00 28.00 132 GLY A C 1
ATOM 1066 O O . GLY A 1 132 ? -2.503 49.540 10.742 1.00 28.00 132 GLY A O 1
ATOM 1067 N N . PRO A 1 133 ? -2.670 51.739 10.356 1.00 35.62 133 PRO A N 1
ATOM 1068 C CA . PRO A 1 133 ? -2.733 52.927 9.505 1.00 35.62 133 PRO A CA 1
ATOM 1069 C C . PRO A 1 133 ? -1.374 53.649 9.342 1.00 35.62 133 PRO A C 1
ATOM 1071 O O . PRO A 1 133 ? -0.392 53.431 10.046 1.00 35.62 133 PRO A O 1
ATOM 1074 N N . VAL A 1 134 ? -1.380 54.570 8.382 1.00 37.28 134 VAL A N 1
ATOM 1075 C CA . VAL A 1 134 ? -0.330 55.515 7.984 1.00 37.28 134 VAL A CA 1
ATOM 1076 C C . VAL A 1 134 ? 0.184 56.366 9.154 1.00 37.28 134 VAL A C 1
ATOM 1078 O O . VAL A 1 134 ? -0.606 57.039 9.816 1.00 37.28 134 VAL A O 1
ATOM 1081 N N . ARG A 1 135 ? 1.513 56.471 9.311 1.00 33.75 135 ARG A N 1
ATOM 1082 C CA . ARG A 1 135 ? 2.165 57.710 9.772 1.00 33.75 135 ARG A CA 1
ATOM 1083 C C . ARG A 1 135 ? 3.575 57.868 9.198 1.00 33.75 135 ARG A C 1
ATOM 1085 O O . ARG A 1 135 ? 4.316 56.911 9.021 1.00 33.75 135 ARG A O 1
ATOM 1092 N N . ALA A 1 136 ? 3.854 59.112 8.836 1.00 32.88 136 ALA A N 1
ATOM 1093 C CA . ALA A 1 136 ? 4.882 59.564 7.918 1.00 32.88 136 ALA A CA 1
ATOM 1094 C C . ALA A 1 136 ? 6.254 59.822 8.568 1.00 32.88 136 ALA A C 1
ATOM 1096 O O . ALA A 1 136 ? 6.334 60.161 9.743 1.00 32.88 136 ALA A O 1
ATOM 1097 N N . ALA A 1 137 ? 7.271 59.769 7.698 1.00 32.44 137 ALA A N 1
ATOM 1098 C CA . ALA A 1 137 ? 8.503 60.565 7.662 1.00 32.44 137 ALA A CA 1
ATOM 1099 C C . ALA A 1 137 ? 9.474 60.524 8.860 1.00 32.44 137 ALA A C 1
ATOM 1101 O O . ALA A 1 137 ? 9.243 61.148 9.892 1.00 32.44 137 ALA A O 1
ATOM 1102 N N . SER A 1 138 ? 10.674 59.975 8.638 1.00 34.09 138 SER A N 1
ATOM 1103 C CA . SER A 1 138 ? 11.886 60.742 8.255 1.00 34.09 138 SER A CA 1
ATOM 1104 C C . SER A 1 138 ? 13.117 59.813 8.231 1.00 34.09 138 SER A C 1
ATOM 1106 O O . SER A 1 138 ? 13.310 59.024 9.149 1.00 34.09 138 SER A O 1
ATOM 1108 N N . GLN A 1 139 ? 13.950 59.901 7.189 1.00 30.80 139 GLN A N 1
ATOM 1109 C CA . GLN A 1 139 ? 15.359 59.460 7.207 1.00 30.80 139 GLN A CA 1
ATOM 1110 C C . GLN A 1 139 ? 16.267 60.710 7.379 1.00 30.80 139 GLN A C 1
ATOM 1112 O O . GLN A 1 139 ? 15.745 61.823 7.359 1.00 30.80 139 GLN A O 1
ATOM 1117 N N . PRO A 1 140 ? 17.607 60.594 7.410 1.00 39.56 140 PRO A N 1
ATOM 1118 C CA . PRO A 1 140 ? 18.405 60.123 8.541 1.00 39.56 140 PRO A CA 1
ATOM 1119 C C . PRO A 1 140 ? 19.505 61.142 8.928 1.00 39.56 140 PRO A C 1
ATOM 1121 O O . PRO A 1 140 ? 19.905 61.956 8.103 1.00 39.56 140 PRO A O 1
ATOM 1124 N N . THR A 1 141 ? 20.018 61.050 10.157 1.00 43.50 141 THR A N 1
ATOM 1125 C CA . THR A 1 141 ? 21.449 60.963 10.549 1.00 43.50 141 THR A CA 1
ATOM 1126 C C . THR A 1 141 ? 21.527 60.930 12.063 1.00 43.50 141 THR A C 1
ATOM 1128 O O . THR A 1 141 ? 20.837 61.770 12.684 1.00 43.50 141 THR A O 1
#

Secondary structure (DSSP, 8-state):
-EEEE-PPPSSPPPTT--GGGS-EEEE------SS-PPPPTTT-SS-----HHHHHHHHHHHHHHHTTSS-HHHHHHS----TTHHHHHHHTTS----HHHHHHHHHHHHSTTTTHHHHTTS-------------------

Sequence (141 aa):
MHGWRDNRCGRSLKPGRAAETAGHWWNVYRKTVEWYGQTAEDEVTNARWCTPAQLQELVERTIDQAHGRLTENKFRDHPGIEPVWGQWLRDVGYIRTSAADLQSVEVLATTEPFSSCFSDLKYEHSSGDLSGPVRAASQPT

Foldseek 3Di:
DKDKALQADPDDDDPPDDSVPRIDIDDDDDDDDDDDDDDDCLPDPDDDDDDLVRLQVLLVLLLCVLVVVDDPVRCLVPPGDQLVCLVVCVVVPSYDDDPVSNVSSSVVSNDPDPVPSNDVVPDPPPPPDDDDDDDDDDDDD

pLDDT: mean 76.21, std 23.06, range [28.0, 97.94]

Mean predicted aligned error: 11.86 Å

Solvent-accessible surface area (backbone atoms only — not comparable to full-atom values): 9272 Å² total; per-residue (Å²): 95,70,50,78,44,65,39,53,57,91,61,86,73,62,90,90,64,58,77,91,67,32,38,46,80,45,79,53,81,90,80,91,77,94,70,83,73,91,72,57,75,92,81,49,93,79,86,73,93,67,56,61,66,57,50,36,52,25,43,52,46,32,36,32,39,48,71,63,78,35,53,69,68,62,36,68,78,57,66,44,48,68,41,72,48,54,63,60,38,39,74,75,62,60,40,88,76,55,73,68,53,48,51,40,22,49,52,50,27,55,44,91,62,72,58,53,85,78,48,84,88,71,77,86,75,80,81,77,81,88,78,85,81,91,83,80,89,85,87,89,133

Organism: NCBI:txid141693

Radius of gyration: 21.66 Å; Cα contacts (8 Å, |Δi|>4): 117; chains: 1; bounding box: 46×74×36 Å